Protein AF-A0A846DNX4-F1 (afdb_monomer_lite)

Sequence (125 aa):
DVIKDFENDNIGSIGFDAFSKVFGQCSVYPLALEDENQNPISPLIQENGKPVNPQTDLCKDKGNYRPNIKAFISERYPLAYPLTVIYPRDNRLEPKGKKFAEILRTKEIQRLLQQTGLIPLQPLD

Structure (mmCIF, N/CA/C/O backbone):
data_AF-A0A846DNX4-F1
#
_entry.id   AF-A0A846DNX4-F1
#
loop_
_atom_site.group_PDB
_atom_site.id
_atom_site.type_symbol
_atom_site.label_atom_id
_atom_site.label_alt_id
_atom_site.label_comp_id
_atom_site.label_asym_id
_atom_site.label_entity_id
_atom_site.label_seq_id
_atom_site.pdbx_PDB_ins_code
_atom_site.Cartn_x
_atom_site.Cartn_y
_atom_site.Cartn_z
_atom_site.occupancy
_atom_site.B_iso_or_equiv
_atom_site.auth_seq_id
_atom_site.auth_comp_id
_atom_site.auth_asym_id
_atom_site.auth_atom_id
_atom_site.pdbx_PDB_model_num
ATOM 1 N N . ASP A 1 1 ? -20.356 -7.589 -2.343 1.00 67.88 1 ASP A N 1
ATOM 2 C CA . ASP A 1 1 ? -19.230 -6.624 -2.312 1.00 67.88 1 ASP A CA 1
ATOM 3 C C . ASP A 1 1 ? -19.274 -6.116 -0.897 1.00 67.88 1 ASP A C 1
ATOM 5 O O . ASP A 1 1 ? -20.324 -5.629 -0.513 1.00 67.88 1 ASP A O 1
ATOM 9 N N . VAL A 1 2 ? -18.213 -6.317 -0.120 1.00 70.12 2 VAL A N 1
ATOM 10 C CA . VAL A 1 2 ? -18.208 -6.094 1.338 1.00 70.12 2 VAL A CA 1
ATOM 11 C C . VAL A 1 2 ? -18.758 -4.712 1.698 1.00 70.12 2 VAL A C 1
ATOM 13 O O . VAL A 1 2 ? -19.509 -4.580 2.660 1.00 70.12 2 VAL A O 1
ATOM 16 N N . ILE A 1 3 ? -18.459 -3.697 0.879 1.00 71.31 3 ILE A N 1
ATOM 17 C CA . ILE A 1 3 ? -18.968 -2.334 1.070 1.00 71.31 3 ILE A CA 1
ATOM 18 C C . ILE A 1 3 ? -20.487 -2.291 0.864 1.00 71.31 3 ILE A C 1
ATOM 20 O O . ILE A 1 3 ? -21.216 -1.781 1.709 1.00 71.31 3 ILE A O 1
ATOM 24 N N . LYS A 1 4 ? -20.978 -2.892 -0.223 1.00 71.56 4 LYS A N 1
ATOM 25 C CA . LYS A 1 4 ? -22.409 -2.967 -0.545 1.00 71.56 4 LYS A CA 1
ATOM 26 C C . LYS A 1 4 ? -23.201 -3.750 0.507 1.00 71.56 4 LYS A C 1
ATOM 28 O O . LYS A 1 4 ? -24.324 -3.363 0.823 1.00 71.56 4 LYS A O 1
ATOM 33 N N . ASP A 1 5 ? -22.629 -4.835 1.015 1.00 68.88 5 ASP A N 1
ATOM 34 C CA . ASP A 1 5 ? -23.275 -5.730 1.978 1.00 68.88 5 ASP A CA 1
ATOM 35 C C . ASP A 1 5 ? -23.383 -5.039 3.358 1.00 68.88 5 ASP A C 1
ATOM 37 O O . ASP A 1 5 ? -24.406 -5.143 4.035 1.00 68.88 5 ASP A O 1
ATOM 41 N N . PHE A 1 6 ? -22.375 -4.240 3.736 1.00 71.19 6 PHE A N 1
ATOM 42 C CA . PHE A 1 6 ? -22.444 -3.369 4.914 1.00 71.19 6 PHE A CA 1
ATOM 43 C C . PHE A 1 6 ? -23.481 -2.247 4.748 1.00 71.19 6 PHE A C 1
ATOM 45 O O . PHE A 1 6 ? -24.310 -2.040 5.630 1.00 71.19 6 PHE A O 1
ATOM 52 N N . GLU A 1 7 ? -23.451 -1.526 3.623 1.00 70.50 7 GLU A N 1
ATOM 53 C CA . GLU A 1 7 ? -24.287 -0.337 3.413 1.00 70.50 7 GLU A CA 1
ATOM 54 C C . GLU A 1 7 ? -25.785 -0.643 3.293 1.00 70.50 7 GLU A C 1
ATOM 56 O O . GLU A 1 7 ? -26.601 0.169 3.728 1.00 70.50 7 GLU A O 1
ATOM 61 N N . ASN A 1 8 ? -26.160 -1.786 2.708 1.00 74.88 8 ASN A N 1
ATOM 62 C CA . ASN A 1 8 ? -27.568 -2.110 2.450 1.00 74.88 8 ASN A CA 1
ATOM 63 C C . ASN A 1 8 ? -28.192 -3.014 3.516 1.00 74.88 8 ASN A C 1
ATOM 65 O O . ASN A 1 8 ? -29.346 -2.800 3.882 1.00 74.88 8 ASN A O 1
ATOM 69 N N . ASP A 1 9 ? -27.442 -3.998 4.020 1.00 72.50 9 ASP A N 1
ATOM 70 C CA . ASP A 1 9 ? -28.005 -5.064 4.857 1.00 72.50 9 ASP A CA 1
ATOM 71 C C . ASP A 1 9 ? -27.569 -4.965 6.327 1.00 72.50 9 ASP A C 1
ATOM 73 O O . ASP A 1 9 ? -28.065 -5.709 7.174 1.00 72.50 9 ASP A O 1
ATOM 77 N N . ASN A 1 10 ? -26.676 -4.019 6.659 1.00 68.25 10 ASN A N 1
ATOM 78 C CA . ASN A 1 10 ? -26.158 -3.798 8.014 1.00 68.25 10 ASN A CA 1
ATOM 79 C C . ASN A 1 10 ? -25.478 -5.052 8.609 1.00 68.25 10 ASN A C 1
ATOM 81 O O . ASN A 1 10 ? -25.455 -5.264 9.825 1.00 68.25 10 ASN A O 1
ATOM 85 N N . ILE A 1 11 ? -24.935 -5.908 7.737 1.00 78.81 11 ILE A N 1
ATOM 86 C CA . ILE A 1 11 ? -24.234 -7.140 8.100 1.00 78.81 11 ILE A CA 1
ATOM 87 C C . ILE A 1 11 ? -22.736 -6.839 8.194 1.00 78.81 11 ILE A C 1
ATOM 89 O O . ILE A 1 11 ? -22.114 -6.365 7.242 1.00 78.81 11 ILE A O 1
ATOM 93 N N . GLY A 1 12 ? -22.133 -7.154 9.342 1.00 78.50 12 GLY A N 1
ATOM 94 C CA . GLY A 1 12 ? -20.680 -7.118 9.495 1.00 78.50 12 GLY A CA 1
ATOM 95 C C . GLY A 1 12 ? -20.023 -8.186 8.621 1.00 78.50 12 GLY A C 1
ATOM 96 O O . GLY A 1 12 ? -20.369 -9.363 8.708 1.00 78.50 12 GLY A O 1
ATOM 97 N N . SER A 1 13 ? -19.069 -7.785 7.786 1.00 83.69 13 SER A N 1
ATOM 98 C CA . SER A 1 13 ? -18.353 -8.684 6.883 1.00 83.69 13 SER A CA 1
ATOM 99 C C . SER A 1 13 ? -16.853 -8.390 6.885 1.00 83.69 13 SER A C 1
ATOM 101 O O . SER A 1 13 ? -16.409 -7.292 7.220 1.00 83.69 13 SER A O 1
ATOM 103 N N . ILE A 1 14 ? -16.062 -9.408 6.548 1.00 86.25 14 ILE A N 1
ATOM 104 C CA . ILE A 1 14 ? -14.612 -9.309 6.372 1.00 86.25 14 ILE A CA 1
ATOM 105 C C . ILE A 1 14 ? -14.319 -9.693 4.928 1.00 86.25 14 ILE A C 1
ATOM 107 O O . ILE A 1 14 ? -14.817 -10.706 4.437 1.00 86.25 14 ILE A O 1
ATOM 111 N N . GLY A 1 15 ? -13.482 -8.912 4.258 1.00 88.12 15 GLY A N 1
ATOM 112 C CA . GLY A 1 15 ? -12.964 -9.292 2.956 1.00 88.12 15 GLY A CA 1
ATOM 113 C C . GLY A 1 15 ? -11.670 -8.580 2.617 1.00 88.12 15 GLY A C 1
ATOM 114 O O . GLY A 1 15 ? -11.120 -7.820 3.413 1.00 88.12 15 GLY A O 1
ATOM 115 N N . PHE A 1 16 ? -11.190 -8.872 1.416 1.00 88.75 16 PHE A N 1
ATOM 116 C CA . PHE A 1 16 ? -9.903 -8.425 0.912 1.00 88.75 16 PHE A CA 1
ATOM 117 C C . PHE A 1 16 ? -10.121 -7.661 -0.386 1.00 88.75 16 PHE A C 1
ATOM 119 O O . PHE A 1 16 ? -10.841 -8.127 -1.268 1.00 88.75 16 PHE A O 1
ATOM 126 N N . ASP A 1 17 ? -9.477 -6.507 -0.514 1.00 88.88 17 ASP A N 1
ATOM 127 C CA . ASP A 1 17 ? -9.417 -5.772 -1.772 1.00 88.88 17 ASP A CA 1
ATOM 128 C C . ASP A 1 17 ? -8.112 -4.967 -1.846 1.00 88.88 17 ASP A C 1
ATOM 130 O O . ASP A 1 17 ? -7.353 -4.873 -0.876 1.00 88.88 17 ASP A O 1
ATOM 134 N N . ALA A 1 18 ? -7.841 -4.387 -3.012 1.00 89.56 18 ALA A N 1
ATOM 135 C CA . ALA A 1 18 ? -6.706 -3.507 -3.217 1.00 89.56 18 ALA A CA 1
ATOM 136 C C . ALA A 1 18 ? -6.766 -2.306 -2.264 1.00 89.56 18 ALA A C 1
ATOM 138 O O . ALA A 1 18 ? -7.812 -1.678 -2.082 1.00 89.56 18 ALA A O 1
ATOM 139 N N . PHE A 1 19 ? -5.609 -1.929 -1.718 1.00 89.44 19 PHE A N 1
ATOM 140 C CA . PHE A 1 19 ? -5.501 -0.808 -0.786 1.00 89.44 19 PHE A CA 1
ATOM 141 C C . PHE A 1 19 ? -6.073 0.501 -1.358 1.00 89.44 19 PHE A C 1
ATOM 143 O O . PHE A 1 19 ? -6.709 1.255 -0.630 1.00 89.44 19 PHE A O 1
ATOM 150 N N . SER A 1 20 ? -5.941 0.729 -2.669 1.00 88.25 20 SER A N 1
ATOM 151 C CA . SER A 1 20 ? -6.501 1.893 -3.368 1.00 88.25 20 SER A CA 1
ATOM 152 C C . SER A 1 20 ? -8.028 1.996 -3.314 1.00 88.25 20 SER A C 1
ATOM 154 O O . SER A 1 20 ? -8.556 3.096 -3.439 1.00 88.25 20 SER A O 1
ATOM 156 N N . LYS A 1 21 ? -8.745 0.882 -3.123 1.00 86.12 21 LYS A N 1
ATOM 157 C CA . LYS A 1 21 ? -10.206 0.882 -2.965 1.00 86.12 21 LYS A CA 1
ATOM 158 C C . LYS A 1 21 ? -10.646 1.013 -1.514 1.00 86.12 21 LYS A C 1
ATOM 160 O O . LYS A 1 21 ? -11.716 1.560 -1.265 1.00 86.12 21 LYS A O 1
ATOM 165 N N . VAL A 1 22 ? -9.842 0.502 -0.579 1.00 86.06 22 VAL A N 1
ATOM 166 C CA . VAL A 1 22 ? -10.121 0.5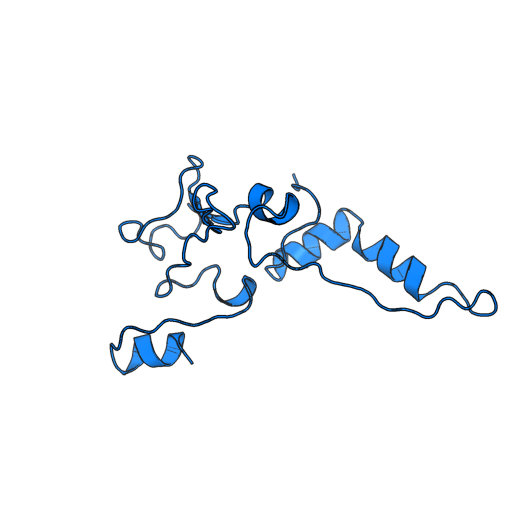49 0.866 1.00 86.06 22 VAL A CA 1
ATOM 167 C C . VAL A 1 22 ? -9.757 1.915 1.452 1.00 86.06 22 VAL A C 1
ATOM 169 O O . VAL A 1 22 ? -10.447 2.425 2.332 1.00 86.06 22 VAL A O 1
ATOM 172 N N . PHE A 1 23 ? -8.684 2.536 0.964 1.00 87.44 23 PHE A N 1
ATOM 173 C CA . PHE A 1 23 ? -8.253 3.847 1.429 1.00 87.44 23 PHE A CA 1
ATOM 174 C C . PHE A 1 23 ? -9.301 4.924 1.112 1.00 87.44 23 PHE A C 1
ATOM 176 O O . PHE A 1 23 ? -9.74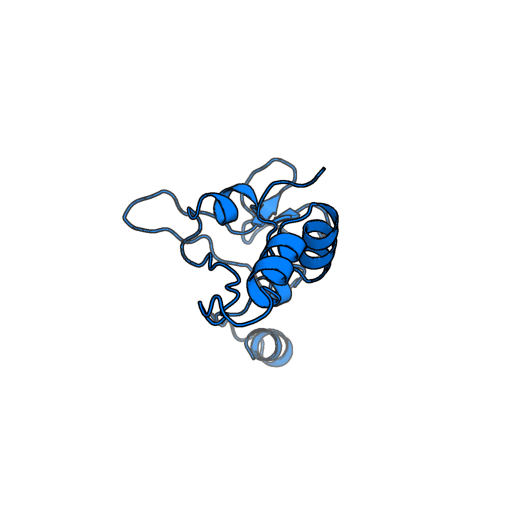2 5.066 -0.025 1.00 87.44 23 PHE A O 1
ATOM 183 N N . GLY A 1 24 ? -9.687 5.700 2.128 1.00 83.44 24 GLY A N 1
ATOM 184 C CA . GLY A 1 24 ? -10.685 6.767 2.005 1.00 83.44 24 GLY A CA 1
ATOM 185 C C . GLY A 1 24 ? -12.142 6.316 2.164 1.00 83.44 24 GLY A C 1
ATOM 186 O O . GLY A 1 24 ? -13.036 7.172 2.152 1.00 83.44 24 GLY A O 1
ATOM 187 N N . GLN A 1 25 ? -12.395 5.014 2.351 1.00 84.06 25 GLN A N 1
ATOM 188 C CA . GLN A 1 25 ? -13.722 4.505 2.705 1.00 84.06 25 GLN A CA 1
ATOM 189 C C . GLN A 1 25 ? -14.062 4.835 4.162 1.00 84.06 25 GLN A C 1
ATOM 191 O O . GLN A 1 25 ? -13.204 4.781 5.039 1.00 84.06 25 GLN A O 1
ATOM 196 N N . CYS A 1 26 ? -15.325 5.181 4.421 1.00 82.19 26 CYS A N 1
ATOM 197 C CA . CYS A 1 26 ? -15.791 5.548 5.765 1.00 82.19 26 CYS A CA 1
ATOM 198 C C . CYS A 1 26 ? -16.280 4.352 6.590 1.00 82.19 26 CYS A C 1
ATOM 200 O O . CYS A 1 26 ? -16.255 4.390 7.815 1.00 82.19 26 CYS A O 1
ATOM 202 N N . SER A 1 27 ? -16.768 3.319 5.910 1.00 79.56 27 SER A N 1
ATOM 203 C CA . SER A 1 27 ? -17.454 2.160 6.487 1.00 79.56 27 SER A CA 1
ATOM 204 C C . SER A 1 27 ? -16.549 0.941 6.662 1.00 79.56 27 SER A C 1
ATOM 206 O O . SER A 1 27 ? -16.962 -0.051 7.254 1.00 79.56 27 SER A O 1
ATOM 208 N N . VAL A 1 28 ? -15.308 1.004 6.170 1.00 83.25 28 VAL A N 1
ATOM 209 C CA . VAL A 1 28 ? -14.373 -0.122 6.177 1.00 83.25 28 VAL A CA 1
ATOM 210 C C . VAL A 1 28 ? -13.161 0.222 7.027 1.00 83.25 28 VAL A C 1
ATOM 212 O O . VAL A 1 28 ? -12.426 1.161 6.729 1.00 83.25 28 VAL A O 1
ATOM 215 N N . TYR A 1 29 ? -12.929 -0.579 8.064 1.00 86.12 29 TYR A N 1
ATOM 216 C CA . TYR A 1 29 ? -11.752 -0.464 8.916 1.00 86.12 29 TYR A CA 1
ATOM 217 C C . TYR A 1 29 ? -10.719 -1.499 8.482 1.00 86.12 29 TYR A C 1
ATOM 219 O O . TYR A 1 29 ? -10.972 -2.700 8.606 1.00 86.12 29 TYR A O 1
ATOM 227 N N . PRO A 1 30 ? -9.555 -1.075 7.969 1.00 87.25 30 PRO A N 1
ATOM 228 C CA . PRO A 1 30 ? -8.534 -2.027 7.593 1.00 87.25 30 PRO A CA 1
ATOM 229 C C . PRO A 1 30 ? -7.904 -2.636 8.847 1.00 87.25 30 PRO A C 1
ATOM 231 O O . PRO A 1 30 ? -7.593 -1.941 9.816 1.00 87.25 30 PRO A O 1
ATOM 234 N N . LEU A 1 31 ? -7.712 -3.951 8.813 1.00 88.88 31 LEU A N 1
ATOM 235 C CA . LEU A 1 31 ? -7.175 -4.697 9.942 1.00 88.88 31 LEU A CA 1
ATOM 236 C C . LEU A 1 31 ? -5.656 -4.534 10.031 1.00 88.88 31 LEU A C 1
ATOM 238 O O . LEU A 1 31 ? -4.941 -4.583 9.024 1.00 88.88 31 LEU A O 1
ATOM 242 N N . ALA A 1 32 ? -5.171 -4.364 11.262 1.00 92.19 32 ALA A N 1
ATOM 243 C CA . ALA A 1 32 ? -3.764 -4.557 11.562 1.00 92.19 32 ALA A CA 1
ATOM 244 C C . ALA A 1 32 ? -3.450 -6.051 11.458 1.00 92.19 32 ALA A C 1
ATOM 246 O O . ALA A 1 32 ? -4.163 -6.871 12.034 1.00 92.19 32 ALA A O 1
ATOM 247 N N . LEU A 1 33 ? -2.406 -6.384 10.707 1.00 92.19 33 LEU A N 1
ATOM 248 C CA . LEU A 1 33 ? -2.001 -7.763 10.460 1.00 92.19 33 LEU A CA 1
ATOM 249 C C . LEU A 1 33 ? -0.603 -7.986 11.019 1.00 92.19 33 LEU A C 1
ATOM 251 O O . LEU A 1 33 ? 0.250 -7.101 10.935 1.00 92.19 33 LEU A O 1
ATOM 255 N N . GLU A 1 34 ? -0.383 -9.163 11.580 1.00 89.94 34 GLU A N 1
ATOM 256 C CA . GLU A 1 34 ? 0.927 -9.640 12.006 1.00 89.94 34 GLU A CA 1
ATOM 257 C C . GLU A 1 34 ? 1.389 -10.777 11.099 1.00 89.94 34 GLU A C 1
ATOM 259 O O . GLU A 1 34 ? 0.571 -11.502 10.533 1.00 89.94 34 GLU A O 1
ATOM 264 N N . ASP A 1 35 ? 2.704 -10.905 10.973 1.00 85.12 35 ASP A N 1
ATOM 265 C CA . ASP A 1 35 ? 3.358 -12.070 10.394 1.00 85.12 35 ASP A CA 1
ATOM 266 C C . ASP A 1 35 ? 4.341 -12.625 11.430 1.00 85.12 35 ASP A C 1
ATOM 268 O O . ASP A 1 35 ? 5.080 -11.862 12.057 1.00 85.12 35 ASP A O 1
ATOM 272 N N . GLU A 1 36 ? 4.292 -13.936 11.653 1.00 77.44 36 GLU A N 1
ATOM 273 C CA . GLU A 1 36 ? 5.197 -14.707 12.520 1.00 77.44 36 GLU A CA 1
ATOM 274 C C . GLU A 1 36 ? 5.624 -14.031 13.849 1.00 77.44 36 GLU A C 1
ATOM 276 O O . GLU A 1 36 ? 6.779 -13.644 14.034 1.00 77.44 36 GLU A O 1
ATOM 281 N N . ASN A 1 37 ? 4.712 -13.939 14.829 1.00 70.19 37 ASN A N 1
ATOM 282 C CA . ASN A 1 37 ? 4.961 -13.415 16.191 1.00 70.19 37 ASN A CA 1
ATOM 283 C C . ASN A 1 37 ? 5.490 -11.964 16.269 1.00 70.19 37 ASN A C 1
ATOM 285 O O . ASN A 1 37 ? 5.989 -11.540 17.317 1.00 70.19 37 ASN A O 1
ATOM 289 N N . GLN A 1 38 ? 5.406 -11.188 15.188 1.00 81.62 38 GLN A N 1
ATOM 290 C CA . GLN A 1 38 ? 5.729 -9.762 15.206 1.00 81.62 38 GLN A CA 1
ATOM 291 C C . GLN A 1 38 ? 4.542 -8.925 15.693 1.00 81.62 38 GLN A C 1
ATOM 293 O O . GLN A 1 38 ? 3.400 -9.365 15.689 1.00 81.62 38 GLN A O 1
ATOM 298 N N . ASN A 1 39 ? 4.802 -7.676 16.086 1.00 88.81 39 ASN A N 1
ATOM 299 C CA . ASN A 1 39 ? 3.725 -6.759 16.461 1.00 88.81 39 ASN A CA 1
ATOM 300 C C . ASN A 1 39 ? 2.792 -6.495 15.260 1.00 88.81 39 ASN A C 1
ATOM 302 O O . ASN A 1 39 ? 3.306 -6.177 14.181 1.00 88.81 39 ASN A O 1
ATOM 306 N N . PRO A 1 40 ? 1.457 -6.502 15.447 1.00 91.81 40 PRO A N 1
ATOM 307 C CA . PRO A 1 40 ? 0.507 -6.171 14.394 1.00 91.81 40 PRO A CA 1
ATOM 308 C C . PRO A 1 40 ? 0.785 -4.807 13.765 1.00 91.81 40 PRO A C 1
ATOM 310 O O . PRO A 1 40 ? 0.922 -3.785 14.447 1.00 91.81 40 PRO A O 1
ATOM 313 N N . ILE A 1 41 ? 0.830 -4.781 12.439 1.00 93.38 41 ILE A N 1
ATOM 314 C CA . ILE A 1 41 ? 1.093 -3.584 11.654 1.00 93.38 41 ILE A CA 1
ATOM 315 C C . ILE A 1 41 ? -0.209 -3.101 11.031 1.00 93.38 41 ILE A C 1
ATOM 317 O O . ILE A 1 41 ? -0.817 -3.772 10.200 1.00 93.38 41 ILE A O 1
ATOM 321 N N . SER A 1 42 ? -0.623 -1.894 11.412 1.00 93.25 42 SER A N 1
ATOM 322 C CA . SER A 1 42 ? -1.746 -1.221 10.763 1.00 93.25 42 SER A CA 1
ATOM 323 C C . SER A 1 42 ? -1.329 -0.651 9.402 1.00 93.25 42 SER A C 1
ATOM 325 O O . SER A 1 42 ? -0.289 0.025 9.319 1.00 93.25 42 SER A O 1
ATOM 327 N N . PRO A 1 43 ? -2.148 -0.838 8.350 1.00 93.25 43 PRO A N 1
ATOM 328 C CA . PRO A 1 43 ? -1.903 -0.243 7.040 1.00 93.25 43 PRO A CA 1
ATOM 329 C C . PRO A 1 43 ? -2.211 1.263 7.012 1.00 93.25 43 PRO A C 1
ATOM 331 O O . PRO A 1 43 ? -1.722 1.965 6.127 1.00 93.25 43 PRO A O 1
ATOM 334 N N . LEU A 1 44 ? -2.973 1.781 7.985 1.00 93.00 44 LEU A N 1
ATOM 335 C CA . LEU A 1 44 ? -3.257 3.209 8.153 1.00 93.00 44 LEU A CA 1
ATOM 336 C C . LEU A 1 44 ? -2.725 3.733 9.487 1.00 93.00 44 LEU A C 1
ATOM 338 O O . LEU A 1 44 ? -2.839 3.080 10.530 1.00 93.00 44 LEU A O 1
ATOM 342 N N . ILE A 1 45 ? -2.183 4.944 9.452 1.00 93.50 45 ILE A N 1
ATOM 343 C CA . ILE A 1 45 ? -1.707 5.675 10.626 1.00 93.50 45 ILE A CA 1
ATOM 344 C C . ILE A 1 45 ? -2.302 7.079 10.641 1.00 93.50 45 ILE A C 1
ATOM 346 O O . ILE A 1 45 ? -2.481 7.696 9.593 1.00 93.50 45 ILE A O 1
ATOM 350 N N . GLN A 1 46 ? -2.581 7.582 11.833 1.00 91.12 46 GLN A N 1
ATOM 351 C CA . GLN A 1 46 ? -3.001 8.958 12.074 1.00 91.12 46 GLN A CA 1
ATOM 352 C C . GLN A 1 46 ? -1.815 9.926 11.901 1.00 91.12 46 GLN A C 1
ATOM 354 O O . GLN A 1 46 ? -0.654 9.502 11.834 1.00 91.12 46 GLN A O 1
ATOM 359 N N . GLU A 1 47 ? -2.070 11.235 11.873 1.00 87.62 47 GLU A N 1
ATOM 360 C CA . GLU A 1 47 ? -1.013 12.260 11.784 1.00 87.62 47 GLU A CA 1
ATOM 361 C C . GLU A 1 47 ? 0.046 12.134 12.888 1.00 87.62 47 GLU A C 1
ATOM 363 O O . GLU A 1 47 ? 1.244 12.247 12.626 1.00 87.62 47 GLU A O 1
ATOM 368 N N . ASN A 1 48 ? -0.385 11.794 14.105 1.00 88.69 48 ASN A N 1
ATOM 369 C CA . ASN A 1 48 ? 0.486 11.556 15.260 1.00 88.69 48 ASN A CA 1
ATOM 370 C C . ASN A 1 48 ? 1.309 10.249 15.168 1.00 88.69 48 ASN A C 1
ATOM 372 O O . ASN A 1 48 ? 2.033 9.907 16.103 1.00 88.69 48 ASN A O 1
ATOM 376 N N . GLY A 1 49 ? 1.182 9.497 14.070 1.00 89.19 49 GLY A N 1
ATOM 377 C CA . GLY A 1 49 ? 1.899 8.249 13.813 1.00 89.19 49 GLY A CA 1
ATOM 378 C C . GLY A 1 49 ? 1.315 7.012 14.496 1.00 89.19 49 GLY A C 1
ATOM 379 O O . GLY A 1 49 ? 1.854 5.921 14.308 1.00 89.19 49 GLY A O 1
ATOM 380 N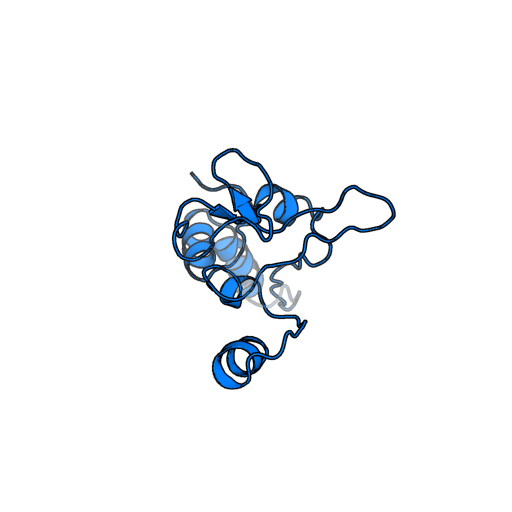 N . LYS A 1 50 ? 0.229 7.142 15.265 1.00 91.31 50 LYS A N 1
ATOM 381 C CA . LYS A 1 50 ? -0.448 6.001 15.893 1.00 91.31 50 LYS A CA 1
ATOM 382 C C . LYS A 1 50 ? -1.326 5.256 14.879 1.00 91.31 50 LYS A C 1
ATOM 384 O O . LYS A 1 50 ? -1.831 5.879 13.944 1.00 91.31 50 LYS A O 1
ATOM 389 N N . PRO A 1 51 ? -1.549 3.943 15.055 1.00 91.81 51 PRO A N 1
ATOM 390 C CA . PRO A 1 51 ? -2.525 3.196 14.267 1.00 91.81 51 PRO A CA 1
ATOM 391 C C . PRO A 1 51 ? -3.925 3.817 14.330 1.00 91.81 51 PRO A C 1
ATOM 393 O O . PRO A 1 51 ? -4.326 4.360 15.364 1.00 91.81 51 PRO A O 1
ATOM 396 N N . VAL A 1 52 ? -4.686 3.705 13.242 1.00 89.19 52 VAL A N 1
ATOM 397 C CA . VAL A 1 52 ? -6.145 3.879 13.317 1.00 89.19 52 VAL A CA 1
ATOM 398 C C . VAL A 1 52 ? -6.748 2.726 14.122 1.00 89.19 52 VAL A C 1
ATOM 400 O O . VAL A 1 52 ? -6.209 1.618 14.139 1.00 89.19 52 VAL A O 1
ATOM 403 N N . ASN A 1 53 ? -7.852 2.986 14.808 1.00 86.12 53 ASN A N 1
ATOM 404 C CA . ASN A 1 53 ? -8.583 1.984 15.581 1.00 86.12 53 ASN A CA 1
ATOM 405 C C . ASN A 1 53 ? -10.096 2.142 15.347 1.00 86.12 53 ASN A C 1
ATOM 407 O O . ASN A 1 53 ? -10.506 3.144 14.759 1.00 86.12 53 ASN A O 1
ATOM 411 N N . PRO A 1 54 ? -10.938 1.197 15.801 1.00 82.88 54 PRO A N 1
ATOM 412 C CA . PRO A 1 54 ? -12.389 1.281 15.610 1.00 82.88 54 PRO A CA 1
ATOM 413 C C . PRO A 1 54 ? -13.061 2.516 16.234 1.00 82.88 54 PRO A C 1
ATOM 415 O O . PRO A 1 54 ? -14.203 2.817 15.912 1.00 82.88 54 PRO A O 1
ATOM 418 N N . GLN A 1 55 ? -12.383 3.225 17.140 1.00 85.06 55 GLN A N 1
ATOM 419 C CA . GLN A 1 55 ? -12.859 4.474 17.737 1.00 85.06 55 GLN A CA 1
ATOM 420 C C . GLN A 1 55 ? -12.489 5.714 16.904 1.00 85.06 55 GLN A C 1
ATOM 422 O O . GLN A 1 55 ? -12.929 6.814 17.227 1.00 85.06 55 GLN A O 1
ATOM 427 N N . THR A 1 56 ? -11.672 5.556 15.860 1.00 84.56 56 THR A N 1
ATOM 428 C CA . THR A 1 56 ? -11.296 6.629 14.932 1.00 84.56 56 THR A CA 1
ATOM 429 C C . THR A 1 56 ? -12.400 6.798 13.891 1.00 84.56 56 THR A C 1
ATOM 431 O O . THR A 1 56 ? -12.656 5.872 13.130 1.00 84.56 56 THR A O 1
ATOM 434 N N . ASP A 1 57 ? -13.042 7.964 13.817 1.00 85.38 57 ASP A N 1
ATOM 435 C CA . ASP A 1 57 ? -14.096 8.223 12.826 1.00 85.38 57 ASP A CA 1
ATOM 436 C C . ASP A 1 57 ? -13.462 8.510 11.458 1.00 85.38 57 ASP A C 1
ATOM 438 O O . ASP A 1 57 ? -13.170 9.655 11.119 1.00 85.38 57 ASP A O 1
ATOM 442 N N . LEU A 1 58 ? -13.264 7.468 10.644 1.00 84.44 58 LEU A N 1
ATOM 443 C CA . LEU A 1 58 ? -12.598 7.571 9.337 1.00 84.44 58 LEU A CA 1
ATOM 444 C C . LEU A 1 58 ? -13.285 8.530 8.347 1.00 84.44 58 LEU A C 1
ATOM 446 O O . LEU A 1 58 ? -12.671 8.889 7.339 1.00 84.44 58 LEU A O 1
ATOM 450 N N . CYS A 1 59 ? -14.537 8.930 8.595 1.00 83.44 59 CYS A N 1
ATOM 451 C CA . CYS A 1 59 ? -15.276 9.843 7.731 1.00 83.44 59 CYS A CA 1
ATOM 452 C C . CYS A 1 59 ? -15.081 11.305 8.138 1.00 83.44 59 CYS A C 1
ATOM 454 O O . CYS A 1 59 ? -14.861 12.154 7.272 1.00 83.44 59 CYS A O 1
ATOM 456 N N . LYS A 1 60 ? -15.123 11.598 9.443 1.00 80.12 60 LYS A N 1
ATOM 457 C CA . LYS A 1 60 ? -14.817 12.941 9.964 1.00 80.12 60 LYS A CA 1
ATOM 458 C C . LYS A 1 60 ? -13.327 13.247 9.930 1.00 80.12 60 LYS A C 1
ATOM 460 O O . LYS A 1 60 ? -12.951 14.378 9.649 1.00 80.12 60 LYS A O 1
ATOM 465 N N . ASP A 1 61 ? -12.499 12.230 10.135 1.00 77.12 61 ASP A N 1
ATOM 466 C CA . ASP A 1 61 ? -11.041 12.321 10.113 1.00 77.12 61 ASP A CA 1
ATOM 467 C C . ASP A 1 61 ? -10.454 12.108 8.711 1.00 77.12 61 ASP A C 1
ATOM 469 O O . ASP A 1 61 ? -9.270 11.793 8.572 1.00 77.12 61 ASP A O 1
ATOM 473 N N . LYS A 1 62 ? -11.248 12.280 7.643 1.00 76.75 62 LYS A N 1
ATOM 474 C CA . LYS A 1 62 ? -10.729 12.269 6.269 1.00 76.75 62 LYS A CA 1
ATOM 475 C C . LYS A 1 62 ? -9.640 13.332 6.122 1.00 76.75 62 LYS A C 1
ATOM 477 O O . LYS A 1 62 ? -9.912 14.524 6.188 1.00 76.75 62 LYS A O 1
ATOM 482 N N . GLY A 1 63 ? -8.409 12.874 5.899 1.00 77.69 63 GLY A N 1
ATOM 483 C CA . GLY A 1 63 ? -7.209 13.714 5.834 1.00 77.69 63 GLY A CA 1
ATOM 484 C C . GLY A 1 63 ? -6.308 13.614 7.068 1.00 77.69 63 GLY A C 1
ATOM 485 O O . GLY A 1 63 ? -5.104 13.792 6.931 1.00 77.69 63 GLY A O 1
ATOM 486 N N . ASN A 1 64 ? -6.843 13.214 8.227 1.00 83.69 64 ASN A N 1
ATOM 487 C CA . ASN A 1 64 ? -6.083 13.062 9.479 1.00 83.69 64 ASN A CA 1
ATOM 488 C C . ASN A 1 64 ? -5.430 11.672 9.622 1.00 83.69 64 ASN A C 1
ATOM 490 O O . ASN A 1 64 ? -4.779 11.366 10.626 1.00 83.69 64 ASN A O 1
ATOM 494 N N . TYR A 1 65 ? -5.603 10.806 8.624 1.00 89.12 65 TYR A N 1
ATOM 495 C CA . TYR A 1 65 ? -4.908 9.533 8.501 1.00 89.12 65 TYR A CA 1
ATOM 496 C C . TYR A 1 65 ? -4.338 9.363 7.098 1.00 89.12 65 TYR A C 1
ATOM 498 O O . TYR A 1 65 ? -4.803 9.934 6.112 1.00 89.12 65 TYR A O 1
ATOM 506 N N . ARG A 1 66 ? -3.304 8.537 7.014 1.00 90.88 66 ARG A N 1
ATOM 507 C CA . ARG A 1 66 ? -2.546 8.287 5.795 1.00 90.88 66 ARG A CA 1
ATOM 508 C C . ARG A 1 66 ? -2.081 6.838 5.738 1.00 90.88 66 ARG A C 1
ATOM 510 O O . ARG A 1 66 ? -2.007 6.172 6.777 1.00 90.88 66 ARG A O 1
ATOM 517 N N . PRO A 1 67 ? -1.716 6.346 4.546 1.00 92.38 67 PRO A N 1
ATOM 518 C CA . PRO A 1 67 ? -1.087 5.044 4.418 1.00 92.38 67 PRO A CA 1
ATOM 519 C C . PRO A 1 67 ? 0.181 4.967 5.271 1.00 92.38 67 PRO A C 1
ATOM 521 O O . PRO A 1 67 ? 0.978 5.912 5.324 1.00 92.38 67 PRO A O 1
ATOM 524 N N . ASN A 1 68 ? 0.410 3.821 5.903 1.00 93.69 68 ASN A N 1
ATOM 525 C CA . ASN A 1 68 ? 1.652 3.519 6.602 1.00 93.69 68 ASN A CA 1
ATOM 526 C C . ASN A 1 68 ? 2.759 3.176 5.592 1.00 93.69 68 ASN A C 1
ATOM 528 O O . ASN A 1 68 ? 3.241 2.047 5.525 1.00 93.69 68 ASN A O 1
ATOM 532 N N . ILE A 1 69 ? 3.153 4.159 4.775 1.00 92.44 69 ILE A N 1
ATOM 533 C CA . ILE A 1 69 ? 4.087 3.997 3.646 1.00 92.44 69 ILE A CA 1
ATOM 534 C C . ILE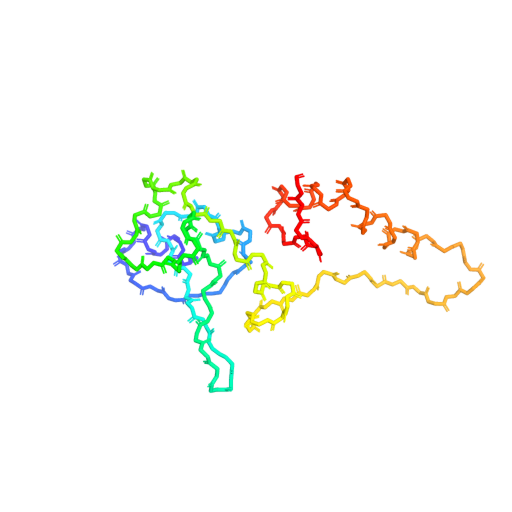 A 1 69 ? 5.362 3.256 4.073 1.00 92.44 69 ILE A C 1
ATOM 536 O O . ILE A 1 69 ? 5.833 2.367 3.372 1.00 92.44 69 ILE A O 1
ATOM 540 N N . LYS A 1 70 ? 5.895 3.567 5.263 1.00 92.25 70 LYS A N 1
ATOM 541 C CA . LYS A 1 70 ? 7.092 2.902 5.795 1.00 92.25 70 LYS A CA 1
ATOM 542 C C . LYS A 1 70 ? 6.881 1.404 6.000 1.00 92.25 70 LYS A C 1
ATOM 544 O O . LYS A 1 70 ? 7.795 0.641 5.712 1.00 92.25 70 LYS A O 1
ATOM 549 N N . ALA A 1 71 ? 5.729 0.975 6.514 1.00 92.69 71 ALA A N 1
ATOM 550 C CA . ALA A 1 71 ? 5.434 -0.444 6.701 1.00 92.69 71 ALA A CA 1
ATOM 551 C C . ALA A 1 71 ? 5.337 -1.196 5.370 1.00 92.69 71 ALA A C 1
ATOM 553 O O . ALA A 1 71 ? 5.903 -2.276 5.254 1.00 92.69 71 ALA A O 1
ATOM 554 N N . PHE A 1 72 ? 4.687 -0.598 4.372 1.00 92.56 72 PHE A N 1
ATOM 555 C CA . PHE A 1 72 ? 4.568 -1.185 3.039 1.00 92.56 72 PHE A CA 1
ATOM 556 C C . PHE A 1 72 ? 5.921 -1.298 2.322 1.00 92.56 72 PHE A C 1
ATOM 558 O O . PHE A 1 72 ? 6.245 -2.362 1.815 1.00 92.56 72 PHE A O 1
ATOM 565 N N . ILE A 1 73 ? 6.737 -0.236 2.318 1.00 91.38 73 ILE A N 1
ATOM 566 C CA . ILE A 1 73 ? 8.050 -0.240 1.642 1.00 91.38 73 ILE A CA 1
ATOM 567 C C . ILE A 1 73 ? 9.036 -1.195 2.321 1.00 91.38 73 ILE A C 1
ATOM 569 O O . ILE A 1 73 ? 9.859 -1.803 1.650 1.00 91.38 73 ILE A O 1
ATOM 573 N N . SER A 1 74 ? 8.975 -1.315 3.650 1.00 90.12 74 SER A N 1
ATOM 574 C CA . SER A 1 74 ? 9.841 -2.241 4.397 1.00 90.12 74 SER A CA 1
ATOM 575 C C . SER A 1 74 ? 9.318 -3.678 4.434 1.00 90.12 74 SER A C 1
ATOM 577 O O . SER A 1 74 ? 9.853 -4.467 5.203 1.00 90.12 74 SER A O 1
ATOM 579 N N . GLU A 1 75 ? 8.265 -3.993 3.668 1.00 87.38 75 GLU A N 1
ATOM 580 C CA . GLU A 1 75 ? 7.638 -5.324 3.598 1.00 87.38 75 GLU A CA 1
ATOM 581 C C . GLU A 1 75 ? 7.183 -5.867 4.968 1.00 87.38 75 GLU A C 1
ATOM 583 O O . GLU A 1 75 ? 6.948 -7.054 5.142 1.00 87.38 75 GLU A O 1
ATOM 588 N N . ARG A 1 76 ? 7.002 -4.979 5.957 1.00 90.44 76 ARG A N 1
ATOM 589 C CA . ARG A 1 76 ? 6.513 -5.343 7.297 1.00 90.44 76 ARG A CA 1
ATOM 590 C C . ARG A 1 76 ? 5.000 -5.491 7.355 1.00 90.44 76 ARG A C 1
ATOM 592 O O . ARG A 1 76 ? 4.488 -6.057 8.312 1.00 90.44 76 ARG A O 1
ATOM 599 N N . TYR A 1 77 ? 4.272 -4.916 6.396 1.00 92.25 77 TYR A N 1
ATOM 600 C CA . TYR A 1 77 ? 2.846 -5.198 6.268 1.00 92.25 77 TYR A CA 1
ATOM 601 C C . TYR A 1 77 ? 2.669 -6.500 5.466 1.00 92.25 77 TYR A C 1
ATOM 603 O O . TYR A 1 77 ? 3.065 -6.510 4.300 1.00 92.25 77 TYR A O 1
ATOM 611 N N . PRO A 1 78 ? 2.057 -7.560 6.029 1.00 91.25 78 PRO A N 1
ATOM 612 C CA . PRO A 1 78 ? 2.105 -8.908 5.444 1.00 91.25 78 PRO A CA 1
ATOM 613 C C . PRO A 1 78 ? 1.472 -9.043 4.049 1.00 91.25 78 PRO A C 1
ATOM 615 O O . PRO A 1 78 ? 1.823 -9.935 3.285 1.00 91.25 78 PRO A O 1
ATOM 618 N N . LEU A 1 79 ? 0.534 -8.156 3.697 1.00 91.25 79 LEU A N 1
ATOM 619 C CA . LEU A 1 79 ? -0.157 -8.156 2.399 1.00 91.25 79 LEU A CA 1
ATOM 620 C C . LEU A 1 79 ? 0.357 -7.059 1.450 1.00 91.25 79 LEU A C 1
ATOM 622 O O . LEU A 1 79 ? -0.375 -6.576 0.584 1.00 91.25 79 LEU A O 1
ATOM 626 N N . ALA A 1 80 ? 1.598 -6.607 1.636 1.00 89.94 80 ALA A N 1
ATOM 627 C CA . ALA A 1 80 ? 2.260 -5.699 0.708 1.00 89.94 80 ALA A CA 1
ATOM 628 C C . ALA A 1 80 ? 2.818 -6.484 -0.490 1.00 89.94 80 ALA A C 1
ATOM 630 O O . ALA A 1 80 ? 3.654 -7.366 -0.321 1.00 89.94 80 ALA A O 1
ATOM 631 N N . TYR A 1 81 ? 2.394 -6.135 -1.709 1.00 88.00 81 TYR A N 1
ATOM 632 C CA . TYR A 1 81 ? 2.876 -6.778 -2.936 1.00 88.00 81 TYR A CA 1
ATOM 633 C C . TYR A 1 81 ? 3.405 -5.745 -3.939 1.00 88.00 81 TYR A C 1
ATOM 635 O O . TYR A 1 81 ? 2.775 -4.699 -4.131 1.00 88.00 81 TYR A O 1
ATOM 643 N N . PRO A 1 82 ? 4.535 -6.020 -4.616 1.00 88.81 82 PRO A N 1
ATOM 644 C CA . PRO A 1 82 ? 5.104 -5.098 -5.588 1.00 88.81 82 PRO A CA 1
ATOM 645 C C . PRO A 1 82 ? 4.352 -5.136 -6.925 1.00 88.81 82 PRO A C 1
ATOM 647 O O . PRO A 1 82 ? 4.014 -6.199 -7.451 1.00 88.81 82 PRO A O 1
ATOM 650 N N . LEU A 1 83 ? 4.187 -3.967 -7.551 1.00 89.00 83 LEU A N 1
ATOM 651 C CA . LEU A 1 83 ? 3.814 -3.892 -8.962 1.00 89.00 83 LEU A CA 1
ATOM 652 C C . LEU A 1 83 ? 5.001 -4.344 -9.823 1.00 89.00 83 LEU A C 1
ATOM 654 O O . LEU A 1 83 ? 6.054 -3.704 -9.838 1.00 89.00 83 LEU A O 1
ATOM 658 N N . THR A 1 84 ? 4.822 -5.440 -10.559 1.00 91.56 84 THR A N 1
ATOM 659 C CA . THR A 1 84 ? 5.896 -6.061 -11.345 1.00 91.56 84 THR A CA 1
ATOM 660 C C . THR A 1 84 ? 5.699 -5.823 -12.838 1.00 91.56 84 THR A C 1
ATOM 662 O O . THR A 1 84 ? 4.626 -6.072 -13.381 1.00 91.56 84 THR A O 1
ATOM 665 N N . VAL A 1 85 ? 6.758 -5.381 -13.523 1.00 92.19 85 VAL A N 1
ATOM 666 C CA . VAL A 1 85 ? 6.787 -5.266 -14.988 1.00 92.19 85 VAL A CA 1
ATOM 667 C C . VAL A 1 85 ? 7.544 -6.454 -15.566 1.00 92.19 85 VAL A C 1
ATOM 669 O O . VAL A 1 85 ? 8.738 -6.613 -15.316 1.00 92.19 85 VAL A O 1
ATOM 672 N N . ILE A 1 86 ? 6.859 -7.262 -16.371 1.00 92.38 86 ILE A N 1
ATOM 673 C CA . ILE A 1 86 ? 7.439 -8.427 -17.043 1.00 92.38 86 ILE A CA 1
ATOM 674 C C . ILE A 1 86 ? 7.769 -8.047 -18.486 1.00 92.38 86 ILE A C 1
ATOM 676 O O . ILE A 1 86 ? 6.920 -7.525 -19.207 1.00 92.38 86 ILE A O 1
ATOM 680 N N . TYR A 1 87 ? 9.004 -8.302 -18.917 1.00 91.19 87 TYR A N 1
ATOM 681 C CA . TYR A 1 87 ? 9.439 -8.067 -20.292 1.00 91.19 87 TYR A CA 1
ATOM 682 C C . TYR A 1 87 ? 10.484 -9.102 -20.741 1.00 91.19 87 TYR A C 1
ATOM 684 O O . TYR A 1 87 ? 11.215 -9.632 -19.900 1.00 91.19 87 TYR A O 1
ATOM 692 N N . PRO A 1 88 ? 10.581 -9.403 -22.052 1.00 88.62 88 PRO A N 1
ATOM 693 C CA . PRO A 1 88 ? 11.556 -10.360 -22.565 1.00 88.62 88 PRO A CA 1
ATOM 694 C C . PRO A 1 88 ? 12.999 -9.920 -22.310 1.00 88.62 88 PRO A C 1
ATOM 696 O O . PRO A 1 88 ? 13.354 -8.757 -22.511 1.00 88.62 88 PRO A O 1
ATOM 699 N N . ARG A 1 89 ? 13.859 -10.876 -21.949 1.00 83.31 89 ARG A N 1
ATOM 700 C CA . ARG A 1 89 ? 15.313 -10.687 -21.874 1.00 83.31 89 ARG A CA 1
ATOM 701 C C . ARG A 1 89 ? 15.961 -11.064 -23.212 1.00 83.31 89 ARG A C 1
ATOM 703 O O . ARG A 1 89 ? 16.753 -11.998 -23.275 1.00 83.31 89 ARG A O 1
ATOM 710 N N . ASP A 1 90 ? 15.578 -10.367 -24.281 1.00 85.94 90 ASP A N 1
ATOM 711 C CA . ASP A 1 90 ? 16.145 -10.553 -25.624 1.00 85.94 90 ASP A CA 1
ATOM 712 C C . ASP A 1 90 ? 16.964 -9.321 -26.027 1.00 85.94 90 ASP A C 1
ATOM 714 O O . ASP A 1 90 ? 16.414 -8.256 -26.297 1.00 85.94 90 ASP A O 1
ATOM 718 N N . ASN A 1 91 ? 18.288 -9.478 -26.083 1.00 75.44 91 ASN A N 1
ATOM 719 C CA . ASN A 1 91 ? 19.219 -8.401 -26.436 1.00 75.44 91 ASN A CA 1
ATOM 720 C C . ASN A 1 91 ? 19.178 -8.023 -27.929 1.00 75.44 91 ASN A C 1
ATOM 722 O O . ASN A 1 91 ? 19.860 -7.083 -28.330 1.00 75.44 91 ASN A O 1
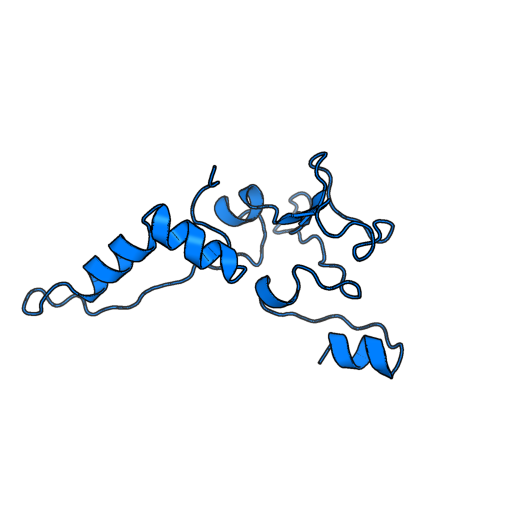ATOM 726 N N . ARG A 1 92 ? 18.418 -8.752 -28.758 1.00 85.50 92 ARG A N 1
ATOM 727 C CA . ARG A 1 92 ? 18.178 -8.411 -30.170 1.00 85.50 92 ARG A CA 1
ATOM 728 C C . ARG A 1 92 ? 17.047 -7.396 -30.337 1.00 85.50 92 ARG A C 1
ATOM 730 O O . ARG A 1 92 ? 16.921 -6.803 -31.404 1.00 85.50 92 ARG A O 1
ATOM 737 N N . LEU A 1 93 ? 16.210 -7.226 -29.314 1.00 80.88 93 LEU A N 1
ATOM 738 C CA . LEU A 1 93 ? 15.097 -6.282 -29.310 1.00 80.88 93 LEU A CA 1
ATOM 739 C C . LEU A 1 93 ? 15.503 -4.976 -28.625 1.00 80.88 93 LEU A C 1
ATOM 741 O O . LEU A 1 93 ? 16.349 -4.952 -27.731 1.00 80.88 93 LEU A O 1
ATOM 745 N N . GLU A 1 94 ? 14.851 -3.878 -29.004 1.00 84.25 94 GLU A N 1
ATOM 746 C CA . GLU A 1 94 ? 14.987 -2.620 -28.271 1.00 84.25 94 GLU A CA 1
ATOM 747 C C . GLU A 1 94 ? 14.552 -2.806 -26.803 1.00 84.25 94 GLU A C 1
ATOM 749 O O . GLU A 1 94 ? 13.513 -3.426 -26.546 1.00 84.25 94 GLU A O 1
ATOM 754 N N . PRO A 1 95 ? 15.273 -2.233 -25.819 1.00 88.44 95 PRO A N 1
ATOM 755 C CA . PRO A 1 95 ? 15.048 -2.474 -24.392 1.00 88.44 95 PRO A CA 1
ATOM 756 C C . PRO A 1 95 ? 13.833 -1.706 -23.832 1.00 88.44 95 PRO A C 1
ATOM 758 O O . PRO A 1 95 ? 13.894 -1.132 -22.744 1.00 88.44 95 PRO A O 1
ATOM 761 N N . LYS A 1 96 ? 12.709 -1.687 -24.560 1.00 90.44 96 LYS A N 1
ATOM 762 C CA . LYS A 1 96 ? 11.491 -0.919 -24.240 1.00 90.44 96 LYS A CA 1
ATOM 763 C C . LYS A 1 96 ? 10.949 -1.255 -22.856 1.00 90.44 96 LYS A C 1
ATOM 765 O O . LYS A 1 96 ? 10.669 -0.350 -22.080 1.00 90.44 96 LYS A O 1
ATOM 770 N N . GLY A 1 97 ? 10.868 -2.545 -22.522 1.00 91.06 97 GLY A N 1
ATOM 771 C CA . GLY A 1 97 ? 10.385 -3.002 -21.216 1.00 91.06 97 GLY A CA 1
ATOM 772 C C . GLY A 1 97 ? 11.277 -2.546 -20.061 1.00 91.06 97 GLY A C 1
ATOM 773 O O . GLY A 1 97 ? 10.782 -2.003 -19.076 1.00 91.06 97 GLY A O 1
ATOM 774 N N . LYS A 1 98 ? 12.603 -2.664 -20.221 1.00 91.50 98 LYS A N 1
ATOM 775 C CA . LYS A 1 98 ? 13.571 -2.146 -19.245 1.00 91.50 98 LYS A CA 1
ATOM 776 C C . LYS A 1 98 ? 13.425 -0.634 -19.079 1.00 91.50 98 LYS A C 1
ATOM 778 O O . LYS A 1 98 ? 13.352 -0.154 -17.952 1.00 91.50 98 LYS A O 1
ATOM 783 N N . LYS A 1 99 ? 13.329 0.112 -20.185 1.00 93.69 99 LYS A N 1
ATOM 784 C CA . LYS A 1 99 ? 13.188 1.571 -20.144 1.00 93.69 99 LYS A CA 1
ATOM 785 C C . LYS A 1 99 ? 11.876 2.005 -19.497 1.00 93.69 99 LYS A C 1
ATOM 787 O O . LYS A 1 99 ? 11.876 2.935 -18.699 1.00 93.69 99 LYS A O 1
ATOM 792 N N . PHE A 1 100 ? 10.782 1.307 -19.779 1.00 94.44 100 PHE A N 1
ATOM 793 C CA . PHE A 1 100 ? 9.500 1.535 -19.122 1.00 94.44 100 PHE A CA 1
ATOM 794 C C . PHE A 1 100 ? 9.590 1.295 -17.608 1.00 94.44 100 PHE A C 1
ATOM 796 O O . PHE A 1 100 ? 9.176 2.149 -16.829 1.00 94.44 100 PHE A O 1
ATOM 803 N N . ALA A 1 101 ? 10.216 0.196 -17.174 1.00 94.25 101 ALA A N 1
ATOM 804 C CA . ALA A 1 101 ? 10.437 -0.078 -15.754 1.00 94.25 101 ALA A CA 1
ATOM 805 C C . ALA A 1 101 ? 11.324 0.983 -15.070 1.00 94.25 101 ALA A C 1
ATOM 807 O O . ALA A 1 101 ? 11.076 1.338 -13.919 1.00 94.25 101 ALA A O 1
ATOM 808 N N . GLU A 1 102 ? 12.330 1.521 -15.766 1.00 94.50 102 GLU A N 1
ATOM 809 C CA . GLU A 1 102 ? 13.126 2.660 -15.282 1.00 94.50 102 GLU A CA 1
ATOM 810 C C . GLU A 1 102 ? 12.271 3.925 -15.128 1.00 94.50 102 GLU A C 1
ATOM 812 O O . GLU A 1 102 ? 12.353 4.594 -14.099 1.00 94.50 102 GLU A O 1
ATOM 817 N N . ILE A 1 103 ? 11.420 4.232 -16.115 1.00 96.12 103 ILE A N 1
ATOM 818 C CA . ILE A 1 103 ? 10.511 5.388 -16.088 1.00 96.12 103 ILE A CA 1
ATOM 819 C C . ILE A 1 103 ? 9.563 5.303 -14.889 1.00 96.12 103 ILE A C 1
ATOM 821 O O . ILE A 1 103 ? 9.424 6.287 -14.160 1.00 96.12 103 ILE A O 1
ATOM 825 N N . LEU A 1 104 ? 8.982 4.126 -14.623 1.00 95.50 104 LEU A N 1
ATOM 826 C CA . LEU A 1 104 ? 8.089 3.922 -13.479 1.00 95.50 104 LEU A CA 1
ATOM 827 C C . LEU A 1 104 ? 8.744 4.263 -12.137 1.00 95.50 104 LEU A C 1
ATOM 829 O O . LEU A 1 104 ? 8.039 4.649 -11.213 1.00 95.50 104 LEU A O 1
ATOM 833 N N . ARG A 1 105 ? 10.071 4.152 -12.011 1.00 95.00 105 ARG A N 1
ATOM 834 C CA . ARG A 1 105 ? 10.813 4.425 -10.766 1.00 95.00 105 ARG A CA 1
ATOM 835 C C . ARG A 1 105 ? 11.162 5.901 -10.557 1.00 95.00 105 ARG A C 1
ATOM 837 O O . ARG A 1 105 ? 11.657 6.259 -9.492 1.00 95.00 105 ARG A O 1
ATOM 844 N N . THR A 1 106 ? 10.941 6.758 -11.550 1.00 96.12 106 THR A N 1
ATOM 845 C CA . THR A 1 106 ? 11.239 8.194 -11.434 1.00 96.12 106 THR A CA 1
ATOM 846 C C . THR A 1 106 ? 10.329 8.875 -10.408 1.00 96.12 106 THR A C 1
ATOM 848 O O . THR A 1 106 ? 9.181 8.473 -10.227 1.00 96.12 106 THR A O 1
ATOM 851 N N . LYS A 1 107 ? 10.808 9.945 -9.750 1.00 95.88 107 LYS A N 1
ATOM 852 C CA . LYS A 1 107 ? 10.018 10.687 -8.742 1.00 95.88 107 LYS A CA 1
ATOM 853 C C . LYS A 1 107 ? 8.692 11.201 -9.315 1.00 95.88 107 LYS A C 1
ATOM 855 O O . LYS A 1 107 ? 7.681 11.184 -8.624 1.00 95.88 107 LYS A O 1
ATOM 860 N N . GLU A 1 108 ? 8.698 11.635 -10.572 1.00 95.19 108 GLU A N 1
ATOM 861 C CA . GLU A 1 108 ? 7.511 12.131 -11.269 1.00 95.19 108 GLU A CA 1
ATOM 862 C C . GLU A 1 108 ? 6.453 11.039 -11.447 1.00 95.19 108 GLU A C 1
ATOM 864 O O . GLU A 1 108 ? 5.317 11.210 -11.010 1.00 95.19 108 GLU A O 1
ATOM 869 N N . ILE A 1 109 ? 6.832 9.876 -11.984 1.00 95.75 109 ILE A N 1
ATOM 870 C CA . ILE A 1 109 ? 5.879 8.776 -12.156 1.00 95.75 109 ILE A CA 1
ATOM 871 C C . ILE A 1 109 ? 5.446 8.192 -10.810 1.00 95.75 109 ILE A C 1
ATOM 873 O O . ILE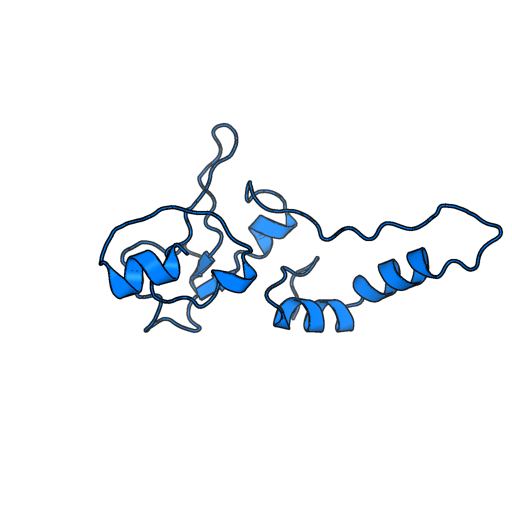 A 1 109 ? 4.276 7.868 -10.641 1.00 95.75 109 ILE A O 1
ATOM 877 N N . GLN A 1 110 ? 6.333 8.117 -9.818 1.00 95.75 110 GLN A N 1
ATOM 878 C CA . GLN A 1 110 ? 5.964 7.683 -8.467 1.00 95.75 110 GLN A CA 1
ATOM 879 C C . GLN A 1 110 ? 4.899 8.596 -7.833 1.00 95.75 110 GLN A C 1
ATOM 881 O O . GLN A 1 110 ? 3.988 8.090 -7.180 1.00 95.75 110 GLN A O 1
ATOM 886 N N . ARG A 1 111 ? 4.946 9.915 -8.080 1.00 95.12 111 ARG A N 1
ATOM 887 C CA . ARG A 1 111 ? 3.882 10.849 -7.665 1.00 95.12 111 ARG A CA 1
ATOM 888 C C . ARG A 1 111 ? 2.561 10.572 -8.380 1.00 95.12 111 ARG A C 1
ATOM 890 O O . ARG A 1 111 ? 1.521 10.575 -7.731 1.00 95.12 111 ARG A O 1
ATOM 897 N N . LEU A 1 112 ? 2.592 10.290 -9.683 1.00 94.31 112 LEU A N 1
ATOM 898 C CA . LEU A 1 112 ? 1.384 9.925 -10.436 1.00 94.31 112 LEU A CA 1
ATOM 899 C C . LEU A 1 112 ? 0.780 8.601 -9.944 1.00 94.31 112 LEU A C 1
ATOM 901 O O . LEU A 1 112 ? -0.426 8.510 -9.747 1.00 94.31 112 LEU A O 1
ATOM 905 N N . LEU A 1 113 ? 1.607 7.587 -9.679 1.00 92.88 113 LEU A N 1
ATOM 906 C CA . LEU A 1 113 ? 1.152 6.302 -9.137 1.00 92.88 113 LEU A CA 1
ATOM 907 C C . LEU A 1 113 ? 0.548 6.457 -7.733 1.00 92.88 113 LEU A C 1
ATOM 909 O O . LEU A 1 113 ? -0.446 5.810 -7.409 1.00 92.88 113 LEU A O 1
ATOM 913 N N . GLN A 1 114 ? 1.092 7.352 -6.906 1.00 91.81 114 GLN A N 1
ATOM 914 C CA . GLN A 1 114 ? 0.519 7.636 -5.591 1.00 91.81 114 GLN A CA 1
ATOM 915 C C . GLN A 1 114 ? -0.919 8.169 -5.691 1.00 91.81 114 GLN A C 1
ATOM 917 O O . GLN A 1 114 ? -1.768 7.803 -4.878 1.00 91.81 114 GLN A O 1
ATOM 922 N N . GLN A 1 115 ? -1.224 8.981 -6.708 1.00 89.94 115 GLN A N 1
ATOM 923 C CA . GLN A 1 115 ? -2.575 9.511 -6.933 1.00 89.94 115 GLN A CA 1
ATOM 924 C C . GLN A 1 115 ? -3.597 8.417 -7.271 1.00 89.94 115 GLN A C 1
ATOM 926 O O . GLN A 1 115 ? -4.788 8.611 -7.045 1.00 89.94 115 GLN A O 1
ATOM 931 N N . THR A 1 116 ? -3.155 7.255 -7.760 1.00 88.62 116 THR A N 1
ATOM 932 C CA . THR A 1 116 ? -4.034 6.104 -8.024 1.00 88.62 116 THR A CA 1
ATOM 933 C C . THR A 1 116 ? -4.201 5.189 -6.806 1.00 88.62 116 THR A C 1
ATOM 935 O O . THR A 1 116 ? -4.751 4.095 -6.929 1.00 88.62 116 THR A O 1
ATOM 938 N N . GLY A 1 117 ? -3.689 5.587 -5.636 1.00 87.25 117 GLY A N 1
ATOM 939 C CA . GLY A 1 117 ? -3.744 4.802 -4.402 1.00 87.25 117 GLY A CA 1
ATOM 940 C C . GLY A 1 117 ? -2.690 3.694 -4.307 1.00 87.25 117 GLY A C 1
ATOM 941 O O . GLY A 1 117 ? -2.810 2.819 -3.449 1.00 87.25 117 GLY A O 1
ATOM 942 N N . LEU A 1 118 ? -1.664 3.710 -5.167 1.00 92.12 118 LEU A N 1
ATOM 943 C CA . LEU A 1 118 ? -0.502 2.833 -5.021 1.00 92.12 118 LEU A CA 1
ATOM 944 C C . LEU A 1 118 ? 0.477 3.405 -3.994 1.00 92.12 118 LEU A C 1
ATOM 946 O O . LEU A 1 118 ? 0.609 4.618 -3.829 1.00 92.12 118 LEU A O 1
ATOM 950 N N . ILE A 1 119 ? 1.203 2.519 -3.317 1.00 93.12 119 ILE A N 1
ATOM 951 C CA . ILE A 1 119 ? 2.275 2.927 -2.413 1.00 93.12 119 ILE A CA 1
ATOM 952 C C . ILE A 1 119 ? 3.534 3.220 -3.243 1.00 93.12 119 ILE A C 1
ATOM 954 O O . ILE A 1 119 ? 3.941 2.366 -4.035 1.00 93.12 119 ILE A O 1
ATOM 958 N N . PRO A 1 120 ? 4.167 4.397 -3.084 1.00 94.38 120 PRO A N 1
ATOM 959 C CA . PRO A 1 120 ? 5.407 4.697 -3.784 1.00 94.38 120 PRO A CA 1
ATOM 960 C C . PRO A 1 120 ? 6.567 3.850 -3.243 1.00 94.38 120 PRO A C 1
ATOM 962 O O . PRO A 1 120 ? 6.580 3.454 -2.081 1.00 94.38 120 PRO A O 1
ATOM 965 N N . LEU A 1 121 ? 7.588 3.629 -4.070 1.00 92.88 121 LEU A N 1
ATOM 966 C CA . LEU A 1 121 ? 8.802 2.876 -3.723 1.00 92.88 121 LEU A CA 1
ATOM 967 C C . LEU A 1 121 ? 9.653 3.559 -2.640 1.00 92.88 121 LEU A C 1
ATOM 969 O O . LEU A 1 121 ? 10.519 2.933 -2.037 1.00 92.88 121 LEU A O 1
ATOM 973 N N . GLN A 1 122 ? 9.429 4.851 -2.417 1.00 89.75 122 GLN A N 1
ATOM 974 C CA . GLN A 1 122 ? 10.101 5.671 -1.416 1.00 89.75 122 GLN A CA 1
ATOM 975 C C . GLN A 1 122 ? 9.134 6.738 -0.891 1.00 89.75 122 GLN A C 1
ATOM 977 O O . GLN A 1 122 ? 8.228 7.137 -1.627 1.00 89.75 122 GLN A O 1
ATOM 982 N N . PRO A 1 123 ? 9.311 7.236 0.346 1.00 87.19 123 PRO A N 1
ATOM 983 C CA . PRO A 1 123 ? 8.604 8.427 0.801 1.00 87.19 123 PRO A CA 1
ATOM 984 C C . PRO A 1 123 ? 8.835 9.586 -0.177 1.00 87.19 123 PRO A C 1
ATOM 986 O O . PRO A 1 123 ? 9.963 9.827 -0.607 1.00 87.19 123 PRO A O 1
ATOM 989 N N . LEU A 1 124 ? 7.757 10.270 -0.551 1.00 86.81 124 LEU A N 1
ATOM 990 C CA . LEU A 1 124 ? 7.796 11.418 -1.448 1.00 86.81 124 LEU A CA 1
ATOM 991 C C . LEU A 1 124 ? 7.560 12.685 -0.623 1.00 86.81 124 LEU A C 1
ATOM 993 O O . LEU A 1 124 ? 6.638 12.706 0.192 1.00 86.81 124 LEU A O 1
ATOM 997 N N . ASP A 1 125 ? 8.403 13.697 -0.842 1.00 75.00 125 ASP A N 1
ATOM 998 C CA . ASP A 1 125 ? 8.190 15.069 -0.355 1.00 75.00 125 ASP A CA 1
ATOM 999 C C . ASP A 1 125 ? 7.141 15.806 -1.193 1.00 75.00 125 ASP A C 1
ATOM 1001 O O . ASP A 1 125 ? 7.184 15.671 -2.456 1.00 75.00 125 ASP A O 1
#

Foldseek 3Di:
DQLCCCVPVVDHDDDDDDQLVQPLDQRDAADFDADDPDDGHAQKAFPVRHHDDPVDRSNVCVVRMDGPLVCLLVCRRVPRDDDDQDDDPDPVDDPVSVVVVVVCLDLVNLVVVVVSVDRGNDDHD

pLDDT: mean 87.08, std 7.0, range [67.88, 96.12]

Secondary structure (DSSP, 8-state):
-HHHHHHHH---------HHHHTT-SS--PPPB-STTPPPB-SEEETTSPBP-TTS-TTTTTTSEEE-HHHHHTT-STT-----------TTS--HHHHHHHHHTSHHHHHHHHHTTPPPSS---

Radius of gyration: 17.63 Å; chains: 1; bounding box: 47×30×48 Å